Protein AF-A0A4V6JHY8-F1 (afdb_monomer_lite)

pLDDT: mean 79.31, std 12.4, range [43.22, 90.44]

Organism: NCBI:txid83655

Radius of gyration: 15.26 Å; chains: 1; bounding box: 38×31×38 Å

Structure (mmCIF, N/CA/C/O backbone):
data_AF-A0A4V6JHY8-F1
#
_entry.id   AF-A0A4V6JHY8-F1
#
loop_
_atom_site.group_PDB
_atom_site.id
_atom_site.type_symbol
_atom_site.label_atom_id
_atom_site.label_alt_id
_atom_site.label_comp_id
_atom_site.label_asym_id
_atom_site.label_entity_id
_atom_site.label_seq_id
_atom_site.pdbx_PDB_ins_code
_atom_site.Cartn_x
_atom_site.Cartn_y
_atom_site.Cartn_z
_atom_site.occupancy
_atom_site.B_iso_or_equiv
_atom_site.auth_seq_id
_atom_site.auth_comp_id
_atom_site.auth_asym_id
_atom_site.auth_atom_id
_atom_site.pdbx_PDB_model_num
ATOM 1 N N . MET A 1 1 ? 28.565 21.763 2.907 1.00 43.22 1 MET A N 1
ATOM 2 C CA . MET A 1 1 ? 28.825 20.421 2.326 1.00 43.22 1 MET A CA 1
ATOM 3 C C . MET A 1 1 ? 27.788 19.447 2.876 1.00 43.22 1 MET A C 1
ATOM 5 O O . MET A 1 1 ? 27.590 19.374 4.080 1.00 43.22 1 MET A O 1
ATOM 9 N N . SER A 1 2 ? 26.988 18.872 1.982 1.00 53.12 2 SER A N 1
ATOM 10 C CA . SER A 1 2 ? 25.518 18.858 2.056 1.00 53.12 2 SER A CA 1
ATOM 11 C C . SER A 1 2 ? 24.899 17.580 2.649 1.00 53.12 2 SER A C 1
ATOM 13 O O . SER A 1 2 ? 25.427 16.480 2.490 1.00 53.12 2 SER A O 1
ATOM 15 N N . GLY A 1 3 ? 23.734 17.711 3.303 1.00 58.25 3 GLY A N 1
ATOM 16 C CA . GLY A 1 3 ? 23.000 16.655 4.037 1.00 58.25 3 GLY A CA 1
ATOM 17 C C . GLY A 1 3 ? 22.676 15.354 3.275 1.00 58.25 3 GLY A C 1
ATOM 18 O O . GLY A 1 3 ? 22.250 14.368 3.869 1.00 58.25 3 GLY A O 1
ATOM 19 N N . TRP A 1 4 ? 22.970 15.304 1.980 1.00 55.88 4 TRP A N 1
ATOM 20 C CA . TRP A 1 4 ? 22.723 14.196 1.062 1.00 55.88 4 TRP A CA 1
ATOM 21 C C . TRP A 1 4 ? 23.587 12.960 1.343 1.00 55.88 4 TRP A C 1
ATOM 23 O O . TRP A 1 4 ? 23.175 11.833 1.060 1.00 55.88 4 TRP A O 1
ATOM 33 N N . ARG A 1 5 ? 24.796 13.142 1.896 1.00 60.28 5 ARG A N 1
ATOM 34 C CA . ARG A 1 5 ? 25.643 12.007 2.312 1.00 60.28 5 ARG A CA 1
ATOM 35 C C . ARG A 1 5 ? 25.135 11.365 3.609 1.00 60.28 5 ARG A C 1
ATOM 37 O O . ARG A 1 5 ? 25.151 10.143 3.711 1.00 60.28 5 ARG A O 1
ATOM 44 N N . ARG A 1 6 ? 24.595 12.165 4.539 1.00 59.19 6 ARG A N 1
ATOM 45 C CA . ARG A 1 6 ? 24.006 11.687 5.807 1.00 59.19 6 ARG A CA 1
ATOM 46 C C . ARG A 1 6 ? 22.708 10.898 5.602 1.00 59.19 6 ARG A C 1
ATOM 48 O O . ARG A 1 6 ? 22.519 9.870 6.240 1.00 59.19 6 ARG A O 1
ATOM 55 N N . ALA A 1 7 ? 21.840 11.323 4.681 1.00 57.28 7 ALA A N 1
ATOM 56 C CA . ALA A 1 7 ? 20.618 10.572 4.366 1.00 57.28 7 ALA A CA 1
ATOM 57 C C . ALA A 1 7 ? 20.928 9.181 3.780 1.00 57.28 7 ALA A C 1
ATOM 59 O O . ALA A 1 7 ? 20.320 8.188 4.175 1.00 57.28 7 ALA A O 1
ATOM 60 N N . ARG A 1 8 ? 21.933 9.085 2.895 1.00 57.16 8 ARG A N 1
ATOM 61 C CA . ARG A 1 8 ? 22.397 7.798 2.353 1.00 57.16 8 ARG A CA 1
ATOM 62 C C . ARG A 1 8 ? 23.042 6.910 3.410 1.00 57.16 8 ARG A C 1
ATOM 64 O O . ARG A 1 8 ? 22.757 5.715 3.421 1.00 57.16 8 ARG A O 1
ATOM 71 N N . SER A 1 9 ? 23.862 7.468 4.306 1.00 58.47 9 SER A N 1
ATOM 72 C CA . SER A 1 9 ? 24.510 6.660 5.345 1.00 58.47 9 SER A CA 1
ATOM 73 C C . SER A 1 9 ? 23.480 5.979 6.244 1.00 58.47 9 SER A C 1
ATOM 75 O O . SER A 1 9 ? 23.646 4.803 6.529 1.00 58.47 9 SER A O 1
ATOM 77 N N . ARG A 1 10 ? 22.375 6.660 6.584 1.00 59.34 10 ARG A N 1
ATOM 78 C CA . ARG A 1 10 ? 21.303 6.122 7.442 1.00 59.34 10 ARG A CA 1
ATOM 79 C C . ARG A 1 10 ? 20.592 4.892 6.860 1.00 59.34 10 ARG A C 1
ATOM 81 O O . ARG A 1 10 ? 20.188 4.014 7.613 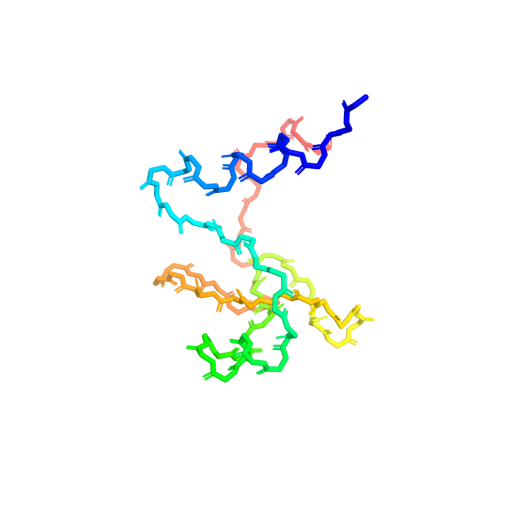1.00 59.34 10 ARG A O 1
ATOM 88 N N . PHE A 1 11 ? 20.451 4.816 5.535 1.00 55.22 11 PHE A N 1
ATOM 89 C CA . PHE A 1 11 ? 19.847 3.661 4.858 1.00 55.22 11 PHE A CA 1
ATOM 90 C C . PHE A 1 11 ? 20.843 2.519 4.630 1.00 55.22 11 PHE A C 1
ATOM 92 O O . PHE A 1 11 ? 20.485 1.352 4.758 1.00 55.22 11 PHE A O 1
ATOM 99 N N . VAL A 1 12 ? 22.103 2.842 4.328 1.00 58.81 12 VAL A N 1
ATOM 100 C CA . VAL A 1 12 ? 23.155 1.834 4.115 1.00 58.81 12 VAL A CA 1
ATOM 101 C C . VAL A 1 12 ? 23.595 1.188 5.434 1.00 58.81 12 VAL A C 1
ATOM 103 O O . VAL A 1 12 ? 23.942 0.012 5.445 1.00 58.81 12 VAL A O 1
ATOM 106 N N . SER A 1 13 ? 23.532 1.921 6.550 1.00 59.09 13 SER A N 1
ATOM 107 C CA . SER A 1 13 ? 23.949 1.443 7.872 1.00 59.09 13 SER A CA 1
ATOM 108 C C . SER A 1 13 ? 22.861 0.698 8.652 1.00 59.09 13 SER A C 1
ATOM 110 O O . SER A 1 13 ? 23.102 0.348 9.804 1.00 59.09 13 SER A O 1
ATOM 112 N N .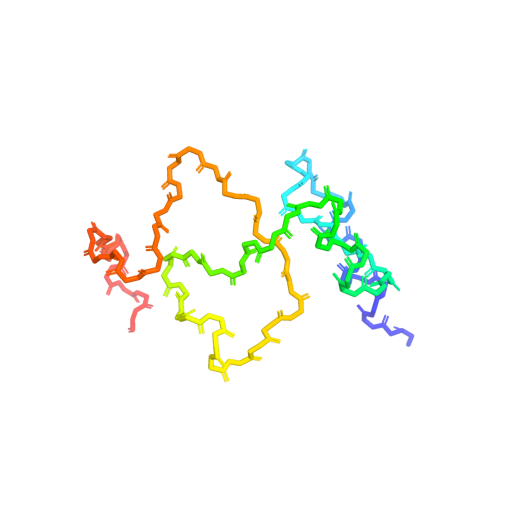 SER A 1 14 ? 21.660 0.489 8.094 1.00 61.50 14 SER A N 1
ATOM 113 C CA . SER A 1 14 ? 20.587 -0.215 8.810 1.00 61.50 14 SER A CA 1
ATOM 114 C C . SER A 1 14 ? 20.878 -1.723 8.862 1.00 61.50 14 SER A C 1
ATOM 116 O O . SER A 1 14 ? 20.848 -2.375 7.811 1.00 61.50 14 SER A O 1
ATOM 118 N N . PRO A 1 15 ? 21.104 -2.320 10.051 1.00 67.25 15 PRO A N 1
ATOM 119 C CA . PRO A 1 15 ? 21.386 -3.753 10.176 1.00 67.25 15 PRO A CA 1
ATOM 120 C C . PRO A 1 15 ? 20.204 -4.617 9.708 1.00 67.25 15 PRO A C 1
ATOM 122 O O . PRO A 1 15 ? 20.402 -5.703 9.167 1.00 67.25 15 PRO A O 1
ATOM 125 N N . ALA A 1 16 ? 18.977 -4.093 9.820 1.00 70.94 16 ALA A N 1
ATOM 126 C CA . ALA A 1 16 ? 17.755 -4.736 9.344 1.00 70.94 16 ALA A CA 1
ATOM 127 C C . ALA A 1 16 ? 17.575 -4.668 7.814 1.00 70.94 16 ALA A C 1
ATOM 129 O O . ALA A 1 16 ? 16.689 -5.328 7.275 1.00 70.94 16 ALA A O 1
ATOM 130 N N . ARG A 1 17 ? 18.385 -3.867 7.099 1.00 68.38 17 ARG A N 1
ATOM 131 C CA . ARG A 1 17 ? 18.280 -3.636 5.643 1.00 68.38 17 ARG A CA 1
ATOM 132 C C . ARG A 1 17 ? 16.863 -3.242 5.187 1.00 68.38 17 ARG A C 1
ATOM 134 O O . ARG A 1 17 ? 16.460 -3.548 4.068 1.00 68.38 17 ARG A O 1
ATOM 141 N N . CYS A 1 18 ? 16.111 -2.551 6.046 1.00 64.69 18 CYS A N 1
ATOM 142 C CA . CYS A 1 18 ? 14.707 -2.186 5.824 1.00 64.69 18 CYS A CA 1
ATOM 143 C C . CYS A 1 18 ? 14.502 -0.953 4.924 1.00 64.69 18 CYS A C 1
ATOM 145 O O . CYS A 1 18 ? 13.372 -0.534 4.694 1.00 64.69 18 CYS A O 1
ATOM 147 N N . GLY A 1 19 ? 15.569 -0.398 4.350 1.00 74.75 19 GLY A N 1
ATOM 148 C CA . GLY A 1 19 ? 15.454 0.617 3.316 1.00 74.75 19 GLY A CA 1
ATOM 149 C C . GLY A 1 19 ? 16.727 0.714 2.491 1.00 74.75 19 GLY A C 1
ATOM 150 O O . GLY A 1 19 ? 17.838 0.674 3.017 1.00 74.75 19 GLY A O 1
ATOM 151 N N . ARG A 1 20 ? 16.557 0.825 1.176 1.00 79.19 20 ARG A N 1
ATOM 152 C CA . ARG A 1 20 ? 17.654 0.989 0.229 1.00 79.19 20 ARG A CA 1
ATOM 153 C C . ARG A 1 20 ? 17.346 2.173 -0.664 1.00 79.19 20 ARG A C 1
ATOM 155 O O . ARG A 1 20 ? 16.387 2.146 -1.425 1.00 79.19 20 ARG A O 1
ATOM 162 N N . TRP A 1 21 ? 18.198 3.186 -0.594 1.00 72.62 21 TRP A N 1
ATOM 163 C CA . TRP A 1 21 ? 18.174 4.277 -1.554 1.00 72.62 21 TRP A CA 1
ATOM 164 C C . TRP A 1 21 ? 18.970 3.873 -2.792 1.00 72.62 21 TRP A C 1
ATOM 166 O O . TRP A 1 21 ? 20.148 3.528 -2.694 1.00 72.62 21 TRP A O 1
ATOM 176 N N . THR A 1 22 ? 18.350 3.957 -3.963 1.00 75.62 22 THR A N 1
ATOM 177 C CA . THR A 1 22 ? 19.020 3.766 -5.254 1.00 75.62 22 THR A CA 1
ATOM 178 C C . THR A 1 22 ? 18.781 4.982 -6.132 1.00 75.62 22 THR A C 1
ATOM 180 O O . THR A 1 22 ? 17.688 5.535 -6.122 1.00 75.62 22 THR A O 1
ATOM 183 N N . SER A 1 23 ? 19.768 5.372 -6.930 1.00 80.94 23 SER A N 1
ATOM 184 C CA . SER A 1 23 ? 19.622 6.421 -7.948 1.00 80.94 23 SER A CA 1
ATOM 185 C C . SER A 1 23 ? 19.062 5.902 -9.283 1.00 80.94 23 SER A C 1
ATOM 187 O O . SER A 1 23 ? 19.219 6.569 -10.298 1.00 80.94 23 SER A O 1
ATOM 189 N N . ALA A 1 24 ? 18.472 4.703 -9.306 1.00 80.44 24 ALA A N 1
ATOM 190 C CA . ALA A 1 24 ? 17.942 4.076 -10.516 1.00 80.44 24 ALA A CA 1
ATOM 191 C C . ALA A 1 24 ? 16.515 4.569 -10.848 1.00 80.44 24 ALA A C 1
ATOM 193 O O . ALA A 1 24 ? 15.784 4.950 -9.927 1.00 80.44 24 ALA A O 1
ATOM 194 N N . PRO A 1 25 ? 16.087 4.518 -12.127 1.00 87.38 25 PRO A N 1
ATOM 195 C CA . PRO A 1 25 ? 14.715 4.827 -12.526 1.00 87.38 25 PRO A CA 1
ATOM 196 C C . PRO A 1 25 ? 13.680 3.937 -11.821 1.00 87.38 25 PRO A C 1
ATOM 198 O O . PRO A 1 25 ? 13.896 2.739 -11.614 1.00 87.38 25 PRO A O 1
ATOM 201 N N . VAL A 1 26 ? 12.509 4.500 -11.498 1.00 85.94 26 VAL A N 1
ATOM 202 C CA . VAL A 1 26 ? 11.451 3.788 -10.753 1.00 85.94 26 VAL A CA 1
ATOM 203 C C . VAL A 1 26 ? 10.925 2.552 -11.490 1.00 85.94 26 VAL A C 1
ATOM 205 O O . VAL A 1 26 ? 10.541 1.572 -10.854 1.00 85.94 26 VAL A O 1
ATOM 208 N N . GLU A 1 27 ? 10.941 2.551 -12.823 1.00 88.50 27 GLU A N 1
ATOM 209 C CA . GLU A 1 27 ? 10.495 1.400 -13.612 1.00 88.50 27 GLU A CA 1
ATOM 210 C C . GLU A 1 27 ? 11.391 0.176 -13.428 1.00 88.50 27 GLU A C 1
ATOM 212 O O . GLU A 1 27 ? 10.897 -0.944 -13.291 1.00 88.50 27 GLU A O 1
ATOM 217 N N . GLU A 1 28 ? 12.706 0.377 -13.361 1.00 87.88 28 GLU A N 1
ATOM 218 C CA . GLU A 1 28 ? 13.653 -0.707 -13.109 1.00 87.88 28 GLU A CA 1
ATOM 219 C C . GLU A 1 28 ? 13.487 -1.270 -11.699 1.00 87.88 28 GLU A C 1
ATOM 221 O O . GLU A 1 28 ? 13.533 -2.486 -11.498 1.00 87.88 28 GLU A O 1
ATOM 226 N N . LEU A 1 29 ? 13.235 -0.394 -10.724 1.00 85.81 29 LEU A N 1
ATOM 227 C CA . LEU A 1 29 ? 12.946 -0.804 -9.352 1.00 85.81 29 LEU A CA 1
ATOM 228 C C . LEU A 1 29 ? 11.668 -1.632 -9.283 1.00 85.81 29 LEU A C 1
ATOM 230 O O . LEU A 1 29 ? 11.645 -2.666 -8.616 1.00 85.81 29 LEU A O 1
ATOM 234 N N . ARG A 1 30 ? 10.633 -1.236 -10.029 1.00 89.38 30 ARG A N 1
ATOM 235 C CA . ARG A 1 30 ? 9.366 -1.970 -10.081 1.00 89.38 30 ARG A CA 1
ATOM 236 C C . ARG A 1 30 ? 9.486 -3.329 -10.762 1.00 89.38 30 ARG A C 1
ATOM 238 O O . ARG A 1 30 ? 8.817 -4.271 -10.345 1.00 89.38 30 ARG A O 1
ATOM 245 N N . LYS A 1 31 ? 10.358 -3.459 -11.766 1.00 89.25 31 LYS A N 1
ATOM 246 C CA . LYS A 1 31 ? 10.679 -4.754 -12.390 1.00 89.25 31 LYS A CA 1
ATOM 247 C C . LYS A 1 31 ? 11.388 -5.697 -11.414 1.00 89.25 31 LYS A C 1
ATOM 249 O O . LYS A 1 31 ? 11.072 -6.879 -11.382 1.00 89.25 31 LYS A O 1
ATOM 2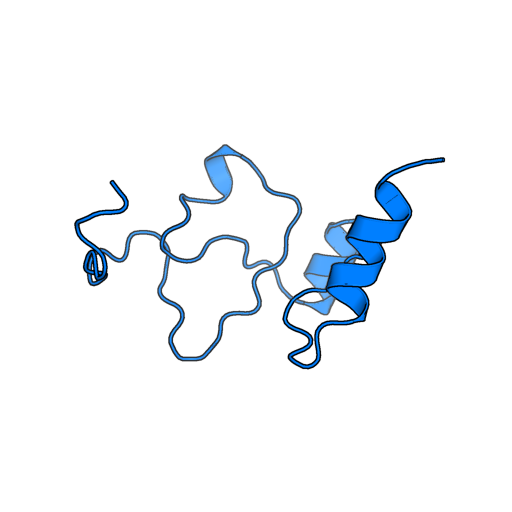54 N N . LYS A 1 32 ? 12.316 -5.182 -10.601 1.00 86.25 32 LYS A N 1
ATOM 255 C CA . LYS A 1 32 ? 13.125 -5.994 -9.671 1.00 86.25 32 LYS A CA 1
ATOM 256 C C . LYS A 1 32 ? 12.413 -6.335 -8.360 1.00 86.25 32 LYS A C 1
ATOM 258 O O . LYS A 1 32 ? 12.641 -7.405 -7.805 1.00 86.25 32 LYS A O 1
ATOM 263 N N . HIS A 1 33 ? 11.597 -5.420 -7.840 1.00 84.56 33 HIS A N 1
ATOM 264 C CA . HIS A 1 33 ? 11.049 -5.506 -6.481 1.00 84.56 33 HIS A CA 1
ATOM 265 C C . HIS A 1 33 ? 9.517 -5.531 -6.421 1.00 84.56 33 HIS A C 1
ATOM 267 O O . HIS A 1 33 ? 8.958 -5.697 -5.340 1.00 84.56 33 HIS A O 1
ATOM 273 N N . GLY A 1 34 ? 8.837 -5.410 -7.563 1.00 88.00 34 GLY A N 1
ATOM 274 C CA . GLY A 1 34 ? 7.380 -5.398 -7.651 1.00 88.00 34 GLY A CA 1
ATOM 275 C C . GLY A 1 34 ? 6.782 -3.990 -7.687 1.00 88.00 34 GLY A C 1
ATOM 276 O O . GLY A 1 34 ? 7.478 -2.980 -7.681 1.00 88.00 34 GLY A O 1
ATOM 277 N N . LYS A 1 35 ? 5.452 -3.916 -7.769 1.00 88.81 35 LYS A N 1
ATOM 278 C CA . LYS A 1 35 ? 4.714 -2.661 -8.026 1.00 88.81 35 LYS A CA 1
ATOM 279 C C . LYS A 1 35 ? 3.974 -2.110 -6.809 1.00 88.81 35 LYS A C 1
ATOM 281 O O . LYS A 1 35 ? 3.303 -1.088 -6.923 1.00 88.81 35 LYS A O 1
ATOM 286 N N . LEU A 1 36 ? 4.052 -2.795 -5.672 1.00 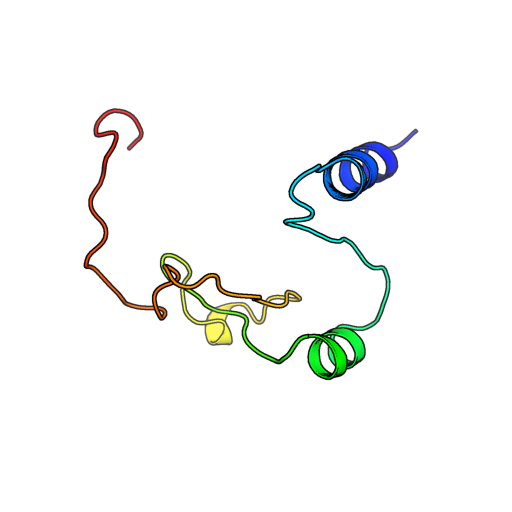88.69 36 LEU A N 1
ATOM 287 C CA . LEU A 1 36 ? 3.301 -2.417 -4.486 1.00 88.69 36 LEU A CA 1
ATOM 288 C C . LEU A 1 36 ? 3.854 -1.096 -3.946 1.00 88.69 36 LEU A C 1
ATOM 290 O O . LEU A 1 36 ? 5.052 -0.968 -3.724 1.00 88.69 36 LEU A O 1
ATOM 294 N N . ALA A 1 37 ? 2.986 -0.104 -3.776 1.00 88.50 37 ALA A N 1
ATOM 295 C CA . ALA A 1 37 ? 3.363 1.237 -3.322 1.00 88.50 37 ALA A CA 1
ATOM 296 C C . ALA A 1 37 ? 2.397 1.793 -2.263 1.00 88.50 37 ALA A C 1
ATOM 298 O O . ALA A 1 37 ? 2.473 2.970 -1.925 1.00 88.50 37 ALA A O 1
ATOM 299 N N . ALA A 1 38 ? 1.486 0.956 -1.759 1.00 89.94 38 ALA A N 1
ATOM 300 C CA . ALA A 1 38 ? 0.474 1.323 -0.778 1.00 89.94 38 ALA A CA 1
ATOM 301 C C . ALA A 1 38 ? 0.247 0.152 0.198 1.00 89.94 38 ALA A C 1
ATOM 303 O O . ALA A 1 38 ? 0.057 -0.985 -0.234 1.00 89.94 38 ALA A O 1
ATOM 304 N N . VAL A 1 39 ? 0.333 0.441 1.498 1.00 90.44 39 VAL A N 1
ATOM 305 C CA . VAL A 1 39 ? 0.117 -0.455 2.653 1.00 90.44 39 VAL A CA 1
ATOM 306 C C . VAL A 1 39 ? -0.497 0.417 3.748 1.00 90.44 39 VAL A C 1
ATOM 308 O O . VAL A 1 39 ? -0.111 1.582 3.852 1.00 90.44 39 VAL A O 1
ATOM 311 N N . ALA A 1 40 ? -1.417 -0.095 4.569 1.00 88.62 40 ALA A N 1
ATOM 312 C CA . ALA A 1 40 ? -1.914 0.670 5.715 1.00 88.62 40 ALA A CA 1
ATOM 313 C C . ALA A 1 40 ? -0.751 1.067 6.655 1.00 88.62 40 ALA A C 1
ATOM 315 O O . ALA A 1 40 ? 0.168 0.269 6.860 1.00 88.62 40 ALA A O 1
ATOM 316 N N . PRO A 1 41 ? -0.746 2.292 7.212 1.00 86.88 41 PRO A N 1
ATOM 317 C CA . PRO A 1 41 ? -1.827 3.286 7.211 1.00 86.88 41 PRO A CA 1
ATOM 318 C C . PRO A 1 41 ? -1.813 4.252 6.010 1.00 86.88 41 PRO A C 1
ATOM 320 O O . PRO A 1 41 ? -2.578 5.212 5.980 1.00 86.88 41 PRO A O 1
ATOM 323 N N . LEU A 1 42 ? -0.934 4.050 5.024 1.00 88.19 42 LEU A N 1
ATOM 324 C CA . LEU A 1 42 ? -0.781 4.985 3.910 1.00 88.19 42 LEU A CA 1
ATOM 325 C C . LEU A 1 42 ? -2.017 4.982 2.993 1.00 88.19 42 LEU A C 1
ATOM 327 O O . LEU A 1 42 ? -2.565 3.908 2.711 1.00 88.19 42 LEU A O 1
ATOM 331 N N . PRO A 1 43 ? -2.418 6.157 2.464 1.00 86.50 43 PRO A N 1
ATOM 332 C CA . PRO A 1 43 ? -3.496 6.260 1.489 1.00 86.50 43 PRO A CA 1
ATOM 333 C C . PRO A 1 43 ? -3.100 5.624 0.148 1.00 86.50 43 PRO A C 1
ATOM 335 O O . PRO A 1 43 ? -1.939 5.292 -0.101 1.00 86.50 43 PRO A O 1
ATOM 338 N N . SER A 1 44 ? -4.079 5.463 -0.745 1.00 86.62 44 SER A N 1
ATOM 339 C CA . SER A 1 44 ? -3.848 4.872 -2.067 1.00 86.62 44 SER A CA 1
ATOM 340 C C . SER A 1 44 ? -2.769 5.627 -2.854 1.00 86.62 44 SER A C 1
ATOM 342 O O . SER A 1 44 ? -2.802 6.852 -2.981 1.00 86.62 44 SER A O 1
ATOM 344 N N . ALA A 1 45 ? -1.849 4.881 -3.471 1.00 88.06 45 ALA A N 1
ATOM 345 C CA . ALA A 1 45 ? -0.777 5.429 -4.305 1.00 88.06 45 ALA A CA 1
ATOM 346 C C . ALA A 1 45 ? -1.288 6.199 -5.542 1.00 88.06 45 ALA A C 1
ATOM 348 O O . ALA A 1 45 ? -0.511 6.912 -6.177 1.00 88.06 45 ALA A O 1
ATOM 349 N N . TYR A 1 46 ? -2.576 6.074 -5.888 1.00 87.12 46 TYR A N 1
ATOM 350 C CA . TYR A 1 46 ? -3.204 6.833 -6.972 1.00 87.12 46 TYR A CA 1
ATOM 351 C C . TYR A 1 46 ? -3.153 8.351 -6.739 1.00 87.12 46 TYR A C 1
ATOM 353 O O . TYR A 1 46 ? -2.961 9.101 -7.694 1.00 87.12 46 TYR A O 1
ATOM 361 N N . PHE A 1 47 ? -3.265 8.801 -5.484 1.00 87.75 47 PHE A N 1
ATOM 362 C CA . PHE A 1 47 ? -3.354 10.227 -5.161 1.00 87.75 47 PHE A CA 1
ATOM 363 C C . PHE A 1 47 ? -2.049 10.979 -5.427 1.00 87.75 47 PHE A C 1
ATOM 365 O O . PHE A 1 47 ? -2.061 12.047 -6.031 1.00 87.75 47 PHE A O 1
ATOM 372 N N . THR A 1 48 ? -0.919 10.424 -4.988 1.00 88.62 48 THR A N 1
ATOM 373 C CA . THR A 1 48 ? 0.372 11.137 -4.979 1.00 88.62 48 THR A CA 1
ATOM 374 C C . THR A 1 48 ? 1.448 10.485 -5.839 1.00 88.62 48 THR A C 1
ATOM 376 O O . THR A 1 48 ? 2.548 11.020 -5.933 1.00 88.62 48 THR A O 1
ATOM 379 N N . LYS A 1 49 ? 1.148 9.347 -6.482 1.00 89.25 49 LYS A N 1
ATOM 380 C CA . LYS A 1 49 ? 2.059 8.599 -7.369 1.00 89.25 49 LYS A CA 1
ATOM 381 C C . LYS A 1 49 ? 3.491 8.505 -6.807 1.00 89.25 49 LYS A C 1
ATOM 383 O O . LYS A 1 49 ? 4.440 8.918 -7.474 1.00 89.25 49 LYS A O 1
ATOM 388 N N . PRO A 1 50 ? 3.675 7.969 -5.587 1.00 88.44 50 PRO A N 1
ATOM 389 C CA . PRO A 1 50 ? 4.972 7.984 -4.927 1.00 88.44 50 PRO A CA 1
ATOM 390 C C . PRO A 1 50 ? 6.008 7.120 -5.667 1.00 88.44 50 PRO A C 1
ATOM 392 O O . PRO A 1 50 ? 5.713 6.028 -6.167 1.00 88.44 50 PRO A O 1
ATOM 395 N N . SER A 1 51 ? 7.257 7.588 -5.679 1.00 90.31 51 SER A N 1
ATOM 396 C CA . SER A 1 51 ? 8.408 6.904 -6.290 1.00 90.31 51 SER A CA 1
ATOM 397 C C . SER A 1 51 ? 9.055 5.894 -5.336 1.00 90.31 51 SER A C 1
ATOM 399 O O . SER A 1 51 ? 10.251 5.963 -5.062 1.00 90.31 51 SER A O 1
ATOM 401 N N . ILE A 1 52 ? 8.259 4.969 -4.797 1.00 89.00 52 ILE A N 1
ATOM 402 C CA . ILE A 1 52 ? 8.709 3.954 -3.831 1.00 89.00 52 ILE A CA 1
ATOM 403 C C . ILE A 1 52 ? 8.233 2.554 -4.224 1.00 89.00 52 ILE A C 1
ATOM 405 O O . ILE A 1 52 ? 7.261 2.405 -4.967 1.00 89.00 52 ILE A O 1
ATOM 409 N N . VAL A 1 53 ? 8.913 1.531 -3.696 1.00 90.00 53 VAL A N 1
ATOM 410 C CA . VAL A 1 53 ? 8.470 0.134 -3.773 1.00 90.00 53 VAL A CA 1
ATOM 411 C C . VAL A 1 53 ? 8.425 -0.489 -2.375 1.00 90.00 53 VAL A C 1
ATOM 413 O O . VAL A 1 53 ? 9.414 -0.561 -1.650 1.00 90.00 53 VAL A O 1
ATOM 416 N N . ILE A 1 54 ? 7.215 -0.928 -2.063 1.00 89.88 54 ILE A N 1
ATOM 417 C CA . ILE A 1 54 ? 6.668 -1.722 -0.970 1.00 89.88 54 ILE A CA 1
ATOM 418 C C . ILE A 1 54 ? 7.101 -3.190 -0.913 1.00 89.88 54 ILE A C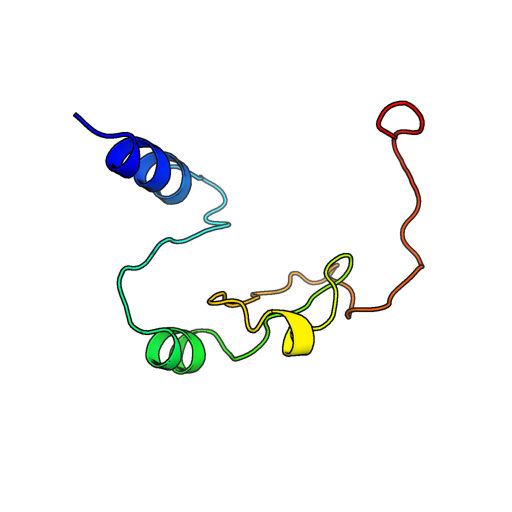 1
ATOM 420 O O . ILE A 1 54 ? 6.498 -3.968 -1.649 1.00 89.88 54 ILE A O 1
ATOM 424 N N . LYS A 1 55 ? 8.055 -3.632 -0.081 1.00 89.62 55 LYS A N 1
ATOM 425 C CA . LYS A 1 55 ? 8.151 -5.071 0.245 1.00 89.62 55 LYS A CA 1
ATOM 426 C C . LYS A 1 55 ? 7.445 -5.342 1.580 1.00 89.62 55 LYS A C 1
ATOM 428 O O . LYS A 1 55 ? 8.069 -5.127 2.620 1.00 89.62 55 LYS A O 1
ATOM 433 N N . PRO A 1 56 ? 6.169 -5.770 1.575 1.00 87.88 56 PRO A N 1
ATOM 434 C CA . PRO A 1 56 ? 5.437 -6.016 2.810 1.00 87.88 56 PRO A CA 1
ATOM 435 C C . PRO A 1 56 ? 6.052 -7.183 3.590 1.00 87.88 56 PRO A C 1
ATOM 437 O O . PRO A 1 56 ? 6.579 -8.136 3.009 1.00 87.88 56 PRO A O 1
ATOM 440 N N . ASN A 1 57 ? 5.976 -7.104 4.915 1.00 86.81 57 ASN A N 1
ATOM 441 C CA . ASN A 1 57 ? 6.196 -8.248 5.798 1.00 86.81 57 ASN A CA 1
ATOM 442 C C . ASN A 1 57 ? 4.875 -9.023 5.989 1.00 86.81 57 ASN A C 1
ATOM 444 O O . ASN A 1 57 ? 3.816 -8.554 5.578 1.00 86.81 57 ASN A O 1
ATOM 448 N N . ALA A 1 58 ? 4.919 -10.189 6.640 1.00 88.06 58 ALA A N 1
ATOM 449 C CA . ALA A 1 58 ? 3.728 -11.021 6.864 1.00 88.06 58 ALA A CA 1
ATOM 450 C C . ALA A 1 58 ? 2.607 -10.317 7.659 1.00 88.06 58 ALA A C 1
ATOM 452 O O . ALA A 1 58 ? 1.442 -10.669 7.522 1.00 88.06 58 ALA A O 1
ATOM 453 N N . ASN A 1 59 ? 2.954 -9.301 8.454 1.00 87.62 59 ASN A N 1
ATOM 454 C CA . ASN A 1 59 ? 2.013 -8.541 9.278 1.00 87.62 59 ASN A CA 1
ATOM 455 C C . ASN A 1 59 ? 1.489 -7.275 8.576 1.00 87.62 59 ASN A C 1
ATOM 457 O O . ASN A 1 59 ? 0.702 -6.531 9.157 1.00 87.62 59 ASN A O 1
ATOM 461 N N . SER A 1 60 ? 1.949 -6.993 7.354 1.00 86.94 60 SER A N 1
ATOM 462 C CA . SER A 1 60 ? 1.559 -5.800 6.606 1.00 86.94 60 SER A CA 1
ATOM 463 C C . SER A 1 60 ? 0.119 -5.925 6.135 1.00 86.94 60 SER A C 1
ATOM 465 O O . SER A 1 60 ? -0.282 -6.949 5.583 1.00 86.94 60 SER A O 1
ATOM 467 N N . ARG A 1 61 ? -0.651 -4.856 6.329 1.00 89.38 61 ARG A N 1
ATOM 468 C CA . ARG A 1 61 ? -2.077 -4.816 6.010 1.00 89.38 61 ARG A CA 1
ATOM 469 C C . ARG A 1 61 ? -2.350 -4.012 4.734 1.00 89.38 61 ARG A C 1
ATOM 471 O O . ARG A 1 61 ? -1.628 -3.049 4.458 1.00 89.38 61 ARG A O 1
ATOM 478 N N . PRO A 1 62 ? -3.365 -4.378 3.934 1.00 88.94 62 PRO A N 1
ATOM 479 C CA . PRO A 1 62 ? -3.724 -3.608 2.748 1.00 88.94 62 PRO A CA 1
ATOM 480 C C . PRO A 1 62 ? -4.184 -2.196 3.130 1.00 88.94 62 PRO A C 1
ATOM 482 O O . PRO A 1 62 ? -4.673 -1.960 4.232 1.00 88.94 62 PRO A O 1
ATOM 485 N N . THR A 1 63 ? -4.027 -1.240 2.214 1.00 88.62 63 THR A N 1
ATOM 486 C CA . THR A 1 63 ? -4.543 0.123 2.398 1.00 88.62 63 THR A CA 1
ATOM 487 C C . THR A 1 63 ? -6.040 0.103 2.710 1.00 88.62 63 THR A C 1
ATOM 489 O O . THR A 1 63 ? -6.799 -0.593 2.041 1.00 88.62 63 THR A O 1
ATOM 492 N N . GLY A 1 64 ? -6.456 0.898 3.698 1.00 84.75 64 GLY A N 1
ATOM 493 C CA . GLY A 1 64 ? -7.844 0.960 4.163 1.00 84.75 64 GLY A CA 1
ATOM 494 C C . GLY A 1 64 ? -8.173 0.017 5.323 1.00 84.75 64 GLY A C 1
ATOM 495 O O . GLY A 1 64 ? -9.283 0.087 5.835 1.00 84.75 64 GLY A O 1
ATOM 496 N N . ASP A 1 65 ? -7.237 -0.827 5.769 1.00 87.00 65 ASP A N 1
ATOM 497 C CA . ASP A 1 65 ? -7.418 -1.611 6.994 1.00 87.00 65 ASP A CA 1
ATOM 498 C C . ASP A 1 65 ? -7.471 -0.689 8.231 1.00 87.00 65 ASP A C 1
ATOM 500 O O . ASP A 1 65 ? -6.539 0.078 8.489 1.00 87.00 65 ASP A O 1
ATOM 504 N N . THR A 1 66 ? -8.571 -0.763 8.985 1.00 84.81 66 THR A N 1
ATOM 505 C CA . THR A 1 66 ? -8.843 0.033 10.194 1.00 84.81 66 THR A CA 1
ATOM 506 C C . THR A 1 66 ? -8.668 -0.766 11.485 1.00 84.81 66 THR A C 1
ATOM 508 O O . THR A 1 66 ? -9.028 -0.284 12.553 1.00 84.81 66 THR A O 1
ATOM 511 N N . THR A 1 67 ? -8.132 -1.989 11.420 1.00 84.6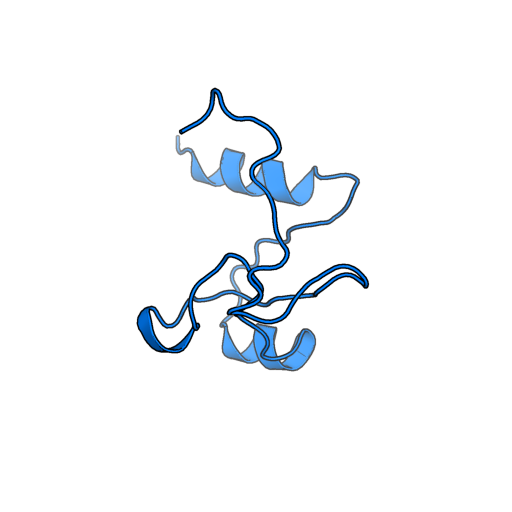9 67 THR A N 1
ATOM 512 C CA . THR A 1 67 ? -7.877 -2.828 12.609 1.00 84.69 67 THR A CA 1
ATOM 513 C C . THR A 1 67 ? -6.745 -2.304 13.500 1.00 84.69 67 THR A C 1
ATOM 515 O O . THR A 1 67 ? -6.526 -2.826 14.593 1.00 84.69 67 THR A O 1
ATOM 518 N N . GLY A 1 68 ? -6.013 -1.277 13.056 1.00 80.31 68 GLY A N 1
ATOM 519 C CA . GLY A 1 68 ? -5.004 -0.603 13.868 1.00 80.31 68 GLY A CA 1
ATOM 520 C C . GLY A 1 68 ? -5.627 0.165 15.036 1.00 80.31 68 GLY A C 1
ATOM 521 O O . GLY A 1 68 ? -6.681 0.777 14.893 1.00 80.31 68 GLY A O 1
ATOM 522 N N . TYR A 1 69 ? -4.953 0.169 16.185 1.00 82.56 69 TYR A N 1
ATOM 523 C CA . TYR A 1 69 ? -5.343 0.962 17.351 1.00 82.56 69 TYR A CA 1
ATOM 524 C C . TYR A 1 69 ? -4.241 1.963 17.712 1.00 82.56 69 TYR A C 1
ATOM 526 O O . TYR A 1 69 ? -3.055 1.713 17.478 1.00 82.56 69 TYR A O 1
ATOM 534 N N . LEU A 1 70 ? -4.627 3.106 18.287 1.00 81.19 70 LEU A N 1
ATOM 535 C CA . LEU A 1 70 ? -3.677 4.091 18.798 1.00 81.19 70 LEU A CA 1
ATOM 536 C C . LEU A 1 70 ? -3.037 3.550 20.081 1.00 81.19 70 LEU A C 1
ATOM 538 O O . LEU A 1 70 ? -3.643 3.581 21.149 1.00 81.19 70 LEU A O 1
ATOM 542 N N . ALA A 1 71 ? -1.818 3.023 19.967 1.00 82.75 71 ALA A N 1
ATOM 543 C CA . ALA A 1 71 ? -1.103 2.436 21.101 1.00 82.75 71 ALA A CA 1
ATOM 544 C C . ALA A 1 71 ? -0.526 3.485 22.067 1.00 82.75 71 ALA A C 1
ATOM 546 O O . ALA A 1 71 ? -0.298 3.171 23.232 1.00 82.75 71 ALA A O 1
ATOM 547 N N . ASN A 1 72 ? -0.308 4.718 21.597 1.00 86.12 72 ASN A N 1
ATOM 548 C CA . ASN A 1 72 ? 0.194 5.824 22.405 1.00 86.12 72 ASN A CA 1
ATOM 549 C C . ASN A 1 72 ? -0.774 7.022 22.346 1.00 86.12 72 ASN A C 1
ATOM 551 O O . ASN A 1 72 ? -0.655 7.860 21.453 1.00 86.12 72 ASN A O 1
ATOM 555 N N . PRO A 1 73 ? -1.741 7.119 23.276 1.00 81.19 73 PRO A N 1
ATOM 556 C CA . PRO A 1 73 ? -2.750 8.182 23.273 1.00 81.19 73 PRO A CA 1
ATOM 557 C C . PRO A 1 73 ? -2.199 9.600 23.482 1.00 81.19 73 PRO A C 1
ATOM 559 O O . PRO A 1 73 ? -2.944 10.557 23.317 1.00 81.19 73 PRO A O 1
ATOM 562 N N . GLN A 1 74 ? -0.931 9.749 23.878 1.00 86.19 74 GLN A N 1
ATOM 563 C CA . GLN A 1 74 ? -0.298 11.047 24.140 1.00 86.19 74 GLN A CA 1
ATOM 564 C C . GLN A 1 74 ? 0.366 11.676 22.899 1.00 86.19 74 GLN A C 1
ATOM 566 O O . GLN A 1 74 ? 0.823 12.811 22.977 1.00 86.19 74 GLN A O 1
ATOM 571 N N . GLU A 1 75 ? 0.454 10.955 21.775 1.00 75.38 75 GLU A N 1
ATOM 572 C CA . GLU A 1 75 ? 1.157 11.382 20.547 1.00 75.38 75 GLU A CA 1
ATOM 573 C C . GLU A 1 75 ? 0.224 11.905 19.434 1.00 75.38 75 GLU A C 1
ATOM 575 O O . GLU A 1 75 ? 0.589 11.893 18.256 1.00 75.38 75 GLU A O 1
ATOM 580 N N . VAL A 1 76 ? -0.976 12.368 19.799 1.00 60.66 76 VAL A N 1
ATOM 581 C CA . VAL A 1 76 ? -1.967 12.960 18.879 1.00 60.66 76 VAL A CA 1
ATOM 582 C C . VAL A 1 76 ? -2.133 14.458 19.071 1.00 60.66 76 VAL A C 1
ATOM 584 O O . VAL A 1 76 ? -2.170 14.909 20.236 1.00 60.66 76 VAL A O 1
#

Foldseek 3Di:
DDCVVVVQCVQVVDPVNPDHDDPDALVVVCVVQNDDDFWPPDADCVPPVDSDDDDDDPPTHGHPDPPDDDPDPVPD

Secondary structure (DSSP, 8-state):
--THHHHHHHHHT-TT-------S-HHHHHHHH-S----TTSPPHHHH--S------TT---TT------S-TT--

Sequence (76 aa):
MSGWRRARSRFVSSPARCGRWTSAPVEELRKKHGKLAAVAPLPSAYFTKPSIVIKPNANSRPTGDTTGYLANPQEV